Protein AF-A0A9X2SQ36-F1 (afdb_monomer_lite)

Secondary structure (DSSP, 8-state):
------SS-PPPHHHHHHHHHHHHHHHHHHHTT-HHHHHHHHHHHHHHHHHHHHHT----------------S------PPPPPPPPP--PPPPP-

Structure (mmCIF, N/CA/C/O backbone):
data_AF-A0A9X2SQ36-F1
#
_entry.id   AF-A0A9X2SQ36-F1
#
loop_
_atom_site.group_PDB
_atom_site.id
_atom_site.type_symbol
_atom_site.label_atom_id
_atom_site.label_alt_id
_atom_site.label_comp_id
_atom_site.label_asym_id
_atom_site.label_entity_id
_atom_site.label_seq_id
_atom_site.pdbx_PDB_ins_code
_atom_site.Cartn_x
_atom_site.Cartn_y
_atom_site.Cartn_z
_atom_site.occupancy
_atom_site.B_iso_or_equiv
_atom_site.auth_seq_id
_atom_site.auth_comp_id
_atom_site.auth_asym_id
_atom_site.auth_atom_id
_atom_site.pdbx_PDB_model_num
ATOM 1 N N . MET A 1 1 ? 11.447 -25.605 -16.419 1.00 40.78 1 MET A N 1
ATOM 2 C CA . MET A 1 1 ? 11.407 -24.549 -15.378 1.00 40.78 1 MET A CA 1
ATOM 3 C C . MET A 1 1 ? 10.637 -23.338 -15.898 1.00 40.78 1 MET A C 1
ATOM 5 O O . MET A 1 1 ? 11.208 -22.455 -16.529 1.00 40.78 1 MET A O 1
ATOM 9 N N . SER A 1 2 ? 9.323 -23.317 -15.693 1.00 45.16 2 SER A N 1
ATOM 10 C CA . SER A 1 2 ? 8.441 -22.201 -16.039 1.00 45.16 2 SER A CA 1
ATOM 11 C C . SER A 1 2 ? 8.722 -21.024 -15.098 1.00 45.16 2 SER A C 1
ATOM 13 O O . SER A 1 2 ? 8.234 -20.980 -13.971 1.00 45.16 2 SER A O 1
ATOM 15 N N . ARG A 1 3 ? 9.546 -20.061 -15.535 1.00 55.62 3 ARG A N 1
ATOM 16 C CA . ARG A 1 3 ? 9.711 -18.791 -14.811 1.00 55.62 3 ARG A CA 1
ATOM 17 C C . ARG A 1 3 ? 8.352 -18.091 -14.811 1.00 55.62 3 ARG A C 1
ATOM 19 O O . ARG A 1 3 ? 7.954 -17.539 -15.836 1.00 55.62 3 ARG A O 1
ATOM 26 N N . ARG A 1 4 ? 7.623 -18.141 -13.688 1.00 59.12 4 ARG A N 1
ATOM 27 C CA . ARG A 1 4 ? 6.459 -17.276 -13.452 1.00 59.12 4 ARG A CA 1
ATOM 28 C C . ARG A 1 4 ? 6.923 -15.851 -13.734 1.00 59.12 4 ARG A C 1
ATOM 30 O O . ARG A 1 4 ? 7.758 -15.322 -13.006 1.00 59.12 4 ARG A O 1
ATOM 37 N N . ARG A 1 5 ? 6.439 -15.255 -14.826 1.00 60.50 5 ARG A N 1
ATOM 38 C CA . ARG A 1 5 ? 6.641 -13.828 -15.086 1.00 60.50 5 ARG A CA 1
ATOM 39 C C . ARG A 1 5 ? 6.087 -13.097 -13.864 1.00 60.50 5 ARG A C 1
ATOM 41 O O . ARG A 1 5 ? 4.931 -13.322 -13.503 1.00 60.50 5 ARG A O 1
ATOM 48 N N . ALA A 1 6 ? 6.917 -12.306 -13.190 1.00 59.12 6 ALA A N 1
ATOM 49 C CA . ALA A 1 6 ? 6.448 -11.457 -12.105 1.00 59.12 6 ALA A CA 1
ATOM 50 C C . ALA A 1 6 ? 5.318 -10.576 -12.663 1.00 59.12 6 ALA A C 1
ATOM 52 O O . ALA A 1 6 ? 5.505 -9.903 -13.675 1.00 59.12 6 ALA A O 1
ATOM 53 N N . ARG A 1 7 ? 4.116 -10.652 -12.071 1.00 63.12 7 ARG A N 1
ATOM 54 C CA . ARG A 1 7 ? 2.947 -9.876 -12.536 1.00 63.12 7 ARG A CA 1
ATOM 55 C C . ARG A 1 7 ? 3.070 -8.380 -12.223 1.00 63.12 7 ARG A C 1
ATOM 57 O O . ARG A 1 7 ? 2.330 -7.588 -12.802 1.00 63.12 7 ARG A O 1
ATOM 64 N N . PHE A 1 8 ? 3.991 -8.030 -11.329 1.00 61.84 8 PHE A N 1
ATOM 65 C CA . PHE A 1 8 ? 4.260 -6.680 -10.856 1.00 61.84 8 PHE A CA 1
ATOM 66 C C . PHE A 1 8 ? 5.702 -6.303 -11.197 1.00 61.84 8 PHE A C 1
ATOM 68 O O . PHE A 1 8 ? 6.608 -7.134 -11.061 1.00 61.84 8 PHE A O 1
ATOM 75 N N . GLY A 1 9 ? 5.887 -5.084 -11.706 1.00 68.25 9 GLY A N 1
ATOM 76 C CA . GLY A 1 9 ? 7.199 -4.497 -11.942 1.00 68.25 9 GLY A CA 1
ATOM 77 C C . GLY A 1 9 ? 7.873 -4.030 -10.659 1.00 68.25 9 GLY A C 1
ATOM 78 O O . GLY A 1 9 ? 7.384 -4.253 -9.552 1.00 68.25 9 GLY A O 1
ATOM 79 N N . ARG A 1 10 ? 9.039 -3.402 -10.817 1.00 69.06 10 ARG A N 1
ATOM 80 C CA . ARG A 1 10 ? 9.735 -2.746 -9.706 1.00 69.06 10 ARG A CA 1
ATOM 81 C C . ARG A 1 10 ? 8.935 -1.487 -9.348 1.00 69.06 10 ARG A C 1
ATOM 83 O O . ARG A 1 10 ? 8.648 -0.707 -10.247 1.00 69.06 10 ARG A O 1
ATOM 90 N N . ILE A 1 11 ? 8.563 -1.320 -8.078 1.00 72.19 11 ILE A N 1
ATOM 91 C CA . ILE A 1 11 ? 7.887 -0.104 -7.592 1.00 72.19 11 ILE A CA 1
ATOM 92 C C . ILE A 1 11 ? 8.861 1.074 -7.728 1.00 72.19 11 ILE A C 1
ATOM 94 O O . ILE A 1 11 ? 10.028 0.939 -7.338 1.00 72.19 11 ILE A O 1
ATOM 98 N N . ASP A 1 12 ? 8.409 2.199 -8.287 1.00 75.75 12 ASP A N 1
ATOM 99 C CA . ASP A 1 12 ? 9.238 3.395 -8.423 1.00 75.75 12 ASP A CA 1
ATOM 100 C C . ASP A 1 12 ? 9.403 4.113 -7.058 1.00 75.75 12 ASP A C 1
ATOM 102 O O . ASP A 1 12 ? 8.410 4.337 -6.353 1.00 75.75 12 ASP A O 1
ATOM 106 N N . PRO A 1 13 ? 10.632 4.482 -6.641 1.00 75.19 13 PRO A N 1
ATOM 107 C CA . PRO A 1 13 ? 10.863 5.237 -5.406 1.00 75.19 13 PRO A CA 1
ATOM 108 C C . PRO A 1 13 ? 10.133 6.591 -5.348 1.00 75.19 13 PRO A C 1
ATOM 110 O O . PRO A 1 13 ? 9.753 7.019 -4.258 1.00 75.19 13 PRO A O 1
ATOM 113 N N . TRP A 1 14 ? 9.881 7.250 -6.482 1.00 79.31 14 TRP A N 1
ATOM 114 C CA . TRP A 1 14 ? 9.119 8.503 -6.533 1.00 79.31 14 TRP A CA 1
ATOM 115 C C . TRP A 1 14 ? 7.643 8.288 -6.203 1.00 79.31 14 TRP A C 1
ATOM 117 O O . TRP A 1 14 ? 7.035 9.102 -5.507 1.00 79.31 14 TRP A O 1
ATOM 127 N N . CYS A 1 15 ? 7.081 7.155 -6.632 1.00 82.50 15 CYS A N 1
ATOM 128 C CA . CYS A 1 15 ? 5.712 6.786 -6.296 1.00 82.50 15 CYS A CA 1
ATOM 129 C C . CYS A 1 15 ? 5.554 6.534 -4.788 1.00 82.50 15 CYS A C 1
ATOM 131 O O . CYS A 1 15 ? 4.556 6.934 -4.184 1.00 82.50 15 CYS A O 1
ATOM 133 N N . LEU A 1 16 ? 6.556 5.913 -4.155 1.00 79.25 16 LEU A N 1
ATOM 134 C CA . LEU A 1 16 ? 6.579 5.732 -2.702 1.00 79.25 16 LEU A CA 1
ATOM 135 C C . LEU A 1 16 ? 6.667 7.069 -1.963 1.00 79.25 16 LEU A C 1
ATOM 137 O O . LEU A 1 16 ? 6.021 7.223 -0.932 1.00 79.25 16 LEU A O 1
ATOM 141 N N . LEU A 1 17 ? 7.392 8.052 -2.501 1.00 84.19 17 LEU A N 1
ATOM 142 C CA . LEU A 1 17 ? 7.494 9.383 -1.899 1.00 84.19 17 LEU A CA 1
ATOM 143 C C . LEU A 1 17 ? 6.126 10.070 -1.745 1.00 84.19 17 LEU A C 1
ATOM 145 O O . LEU A 1 17 ? 5.901 10.766 -0.759 1.00 84.19 17 LEU A O 1
ATOM 149 N N . ALA A 1 18 ? 5.211 9.847 -2.693 1.00 84.12 18 ALA A N 1
ATOM 150 C CA . ALA A 1 18 ? 3.841 10.352 -2.625 1.00 84.12 18 ALA A CA 1
ATOM 151 C C . ALA A 1 18 ? 2.932 9.485 -1.732 1.00 84.12 18 ALA A C 1
ATOM 153 O O . ALA A 1 18 ? 2.099 10.014 -1.000 1.00 84.12 18 ALA A O 1
ATOM 154 N N . ALA A 1 19 ? 3.092 8.158 -1.762 1.00 86.50 19 ALA A N 1
ATOM 155 C CA . ALA A 1 19 ? 2.233 7.230 -1.023 1.00 86.50 19 ALA A CA 1
ATOM 156 C C . ALA A 1 19 ? 2.546 7.165 0.484 1.00 86.50 19 ALA A C 1
ATOM 158 O O . ALA A 1 19 ? 1.631 7.081 1.301 1.00 86.50 19 ALA A O 1
ATOM 159 N N . VAL A 1 20 ? 3.822 7.232 0.874 1.00 88.62 20 VAL A N 1
ATOM 160 C CA . VAL A 1 20 ? 4.272 7.171 2.277 1.00 88.62 20 VAL A CA 1
ATOM 161 C C . VAL A 1 20 ? 3.599 8.218 3.176 1.00 88.62 20 VAL A C 1
ATOM 163 O O . VAL A 1 20 ? 3.049 7.816 4.202 1.00 88.62 20 VAL A O 1
ATOM 166 N N . PRO A 1 21 ? 3.568 9.526 2.845 1.00 89.19 21 PRO A N 1
ATOM 167 C CA . PRO A 1 21 ? 2.914 10.510 3.707 1.00 89.19 21 PRO A CA 1
ATOM 168 C C . PRO A 1 21 ? 1.408 10.249 3.850 1.00 89.19 21 PRO A C 1
ATOM 170 O O . PRO A 1 21 ? 0.871 10.396 4.945 1.00 89.19 21 PRO A O 1
ATOM 173 N N . LEU A 1 22 ? 0.733 9.788 2.793 1.00 91.50 22 LEU A N 1
ATOM 174 C CA . LEU A 1 22 ? -0.683 9.406 2.850 1.00 91.50 22 LEU A CA 1
ATOM 175 C C . LEU A 1 22 ? -0.921 8.207 3.780 1.00 91.50 22 LEU A C 1
ATOM 177 O O . LEU A 1 22 ? -1.870 8.217 4.563 1.00 91.50 22 LEU A O 1
ATOM 181 N N . VAL A 1 23 ? -0.042 7.202 3.745 1.00 91.38 23 VAL A N 1
ATOM 182 C CA . VAL A 1 23 ? -0.094 6.062 4.674 1.00 91.38 23 VAL A CA 1
ATOM 183 C C . VAL A 1 23 ? 0.134 6.521 6.117 1.00 91.38 23 VAL A C 1
ATOM 185 O O . VAL A 1 23 ? -0.586 6.079 7.011 1.00 91.38 23 VAL A O 1
ATOM 188 N N . CYS A 1 24 ? 1.069 7.446 6.355 1.00 92.81 24 CYS A N 1
ATOM 189 C CA . CYS A 1 24 ? 1.283 8.036 7.679 1.00 92.81 24 CYS A CA 1
ATOM 190 C C . CYS A 1 24 ? 0.035 8.774 8.188 1.00 92.81 24 CYS A C 1
ATOM 192 O O . CYS A 1 24 ? -0.355 8.587 9.340 1.00 92.81 24 CYS A O 1
ATOM 194 N N . VAL A 1 25 ? -0.626 9.566 7.336 1.00 92.19 25 VAL A N 1
ATOM 195 C CA . VAL A 1 25 ? -1.882 10.254 7.685 1.00 92.19 25 VAL A CA 1
ATOM 196 C C . VAL A 1 25 ? -2.986 9.247 8.003 1.00 92.19 25 VAL A C 1
ATOM 198 O O . VAL A 1 25 ? -3.666 9.387 9.018 1.00 92.19 25 VAL A O 1
ATOM 201 N N . ALA A 1 26 ? -3.145 8.202 7.189 1.00 92.38 26 ALA A N 1
ATOM 202 C CA . ALA A 1 26 ? -4.119 7.146 7.446 1.00 92.38 26 ALA A CA 1
ATOM 203 C C . ALA A 1 26 ? -3.870 6.446 8.792 1.00 92.38 26 ALA A C 1
ATOM 205 O O . ALA A 1 26 ? -4.804 6.266 9.574 1.00 92.38 26 ALA A O 1
ATOM 206 N N . ALA A 1 27 ? -2.614 6.098 9.091 1.00 90.94 27 ALA A N 1
ATOM 207 C CA . ALA A 1 27 ? -2.232 5.489 10.362 1.00 90.94 27 ALA A CA 1
ATOM 208 C C . ALA A 1 27 ? -2.526 6.415 11.553 1.00 90.94 27 ALA A C 1
ATOM 210 O O . ALA A 1 27 ? -3.046 5.956 12.571 1.00 90.94 27 ALA A O 1
ATOM 211 N N . LEU A 1 28 ? -2.265 7.719 11.409 1.00 94.50 28 LEU A N 1
ATOM 212 C CA . LEU A 1 28 ? -2.574 8.713 12.435 1.00 94.50 28 LEU A CA 1
ATOM 213 C C . LEU A 1 28 ? -4.085 8.827 12.686 1.00 94.50 28 LEU A C 1
ATOM 215 O O . LEU A 1 28 ? -4.512 8.837 13.836 1.00 94.50 28 LEU A O 1
ATOM 219 N N . LEU A 1 29 ? -4.906 8.856 11.632 1.00 93.88 29 LEU A N 1
ATOM 220 C CA . LEU A 1 29 ? -6.369 8.889 11.761 1.00 93.88 29 LEU A CA 1
ATOM 221 C C . LEU A 1 29 ? -6.912 7.645 12.477 1.00 93.88 29 LEU A C 1
ATOM 223 O O . LEU A 1 29 ? -7.786 7.757 13.337 1.00 93.88 29 LEU A O 1
ATOM 227 N N . ILE A 1 30 ? -6.368 6.465 12.169 1.00 91.06 30 ILE A N 1
ATOM 228 C CA . ILE A 1 30 ? -6.726 5.220 12.863 1.00 91.06 30 ILE A CA 1
ATOM 229 C C . ILE A 1 30 ? -6.327 5.301 14.342 1.00 91.06 30 ILE A C 1
ATOM 231 O O . ILE A 1 30 ? -7.130 4.948 15.205 1.00 91.06 30 ILE A O 1
ATOM 235 N N . ALA A 1 31 ? -5.128 5.811 14.644 1.00 93.50 31 ALA A N 1
ATOM 236 C CA . ALA A 1 31 ? -4.646 5.986 16.015 1.00 93.50 31 ALA A CA 1
ATOM 237 C C . ALA A 1 31 ? -5.507 6.971 16.829 1.00 93.50 31 ALA A C 1
ATOM 239 O O . ALA A 1 31 ? -5.689 6.780 18.028 1.00 93.50 31 ALA A O 1
ATOM 240 N N . LEU A 1 32 ? -6.095 7.979 16.178 1.00 95.88 32 LEU A N 1
ATOM 241 C CA . LEU A 1 32 ? -7.036 8.937 16.774 1.00 95.88 32 LEU A CA 1
ATOM 242 C C . LEU A 1 32 ? -8.482 8.408 16.857 1.00 95.88 32 LEU A C 1
ATOM 244 O O . LEU A 1 32 ? -9.420 9.189 17.008 1.00 95.88 32 LEU A O 1
ATOM 248 N N . ALA A 1 33 ? -8.682 7.091 16.744 1.00 94.06 33 ALA A N 1
ATOM 249 C CA . ALA A 1 33 ? -9.989 6.435 16.775 1.00 94.06 33 ALA A CA 1
ATOM 250 C C . ALA A 1 33 ? -10.954 6.896 15.663 1.00 94.06 33 ALA A C 1
ATOM 252 O O . ALA A 1 33 ? -12.173 6.857 15.830 1.00 94.06 33 ALA A O 1
ATOM 253 N N . GLN A 1 34 ? -10.426 7.291 14.500 1.00 91.75 34 GLN A N 1
ATOM 254 C CA . GLN A 1 34 ? -11.198 7.578 13.285 1.00 91.75 34 GLN A CA 1
ATOM 255 C C . GLN A 1 34 ? -10.904 6.526 12.197 1.00 91.75 34 GLN A C 1
ATOM 257 O O . GLN A 1 34 ? -10.343 6.848 11.144 1.00 91.75 34 GLN A O 1
ATOM 262 N N . PRO A 1 35 ? -11.277 5.247 12.414 1.00 89.44 35 PRO A N 1
ATOM 263 C CA . PRO A 1 35 ? -10.883 4.155 11.527 1.00 89.44 35 PRO A CA 1
ATOM 264 C C . PRO A 1 35 ? -11.482 4.294 10.126 1.00 89.44 35 PRO A C 1
ATOM 266 O O . PRO A 1 35 ? -10.807 3.999 9.147 1.00 89.44 35 PRO A O 1
ATOM 269 N N . VAL A 1 36 ? -12.716 4.794 10.006 1.00 93.50 36 VAL A N 1
ATOM 270 C CA . VAL A 1 36 ? -13.373 4.994 8.704 1.00 93.50 36 VAL A CA 1
ATOM 271 C C . VAL A 1 36 ? -12.608 6.017 7.864 1.00 93.50 36 VAL A C 1
ATOM 273 O O . VAL A 1 36 ? -12.275 5.736 6.716 1.00 93.50 36 VAL A O 1
ATOM 276 N N . ALA A 1 37 ? -12.263 7.168 8.447 1.00 89.25 37 ALA A N 1
ATOM 277 C CA . ALA A 1 37 ? -11.485 8.197 7.762 1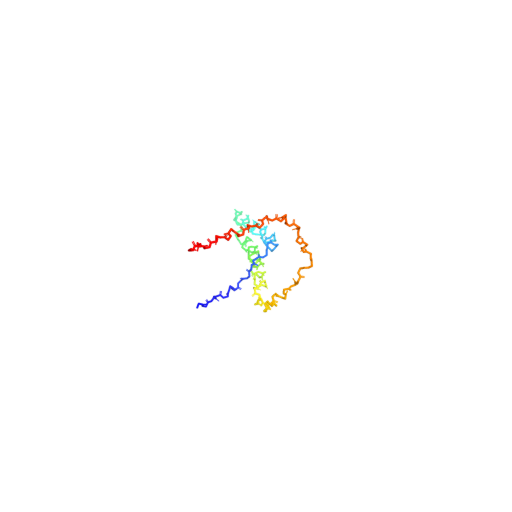.00 89.25 37 ALA A CA 1
ATOM 278 C C . ALA A 1 37 ? -10.092 7.678 7.372 1.00 89.25 37 ALA A C 1
ATOM 280 O O . ALA A 1 37 ? -9.652 7.869 6.240 1.00 89.25 37 ALA A O 1
ATOM 281 N N . GLY A 1 38 ? -9.427 6.954 8.277 1.00 89.88 38 GLY A N 1
ATOM 282 C CA . GLY A 1 38 ? -8.134 6.338 7.994 1.00 89.88 38 GLY A CA 1
ATOM 283 C C . GLY A 1 38 ? -8.184 5.327 6.849 1.00 89.88 38 GLY A C 1
ATOM 284 O O . GLY A 1 38 ? -7.338 5.379 5.961 1.00 89.88 38 GLY A O 1
ATOM 285 N N . VAL A 1 39 ? -9.198 4.457 6.802 1.00 92.75 39 VAL A N 1
ATOM 286 C CA . VAL A 1 39 ? -9.379 3.490 5.703 1.00 92.75 39 VAL A CA 1
ATOM 287 C C . VAL A 1 39 ? -9.662 4.201 4.380 1.00 92.75 39 VAL A C 1
ATOM 289 O O . VAL A 1 39 ? -9.063 3.845 3.366 1.00 92.75 39 VAL A O 1
ATOM 292 N N . VAL A 1 40 ? -10.512 5.232 4.382 1.00 94.00 40 VAL A N 1
ATOM 293 C CA . VAL A 1 40 ? -10.809 6.030 3.179 1.00 94.00 40 VAL A CA 1
ATOM 294 C C . VAL A 1 40 ? -9.545 6.667 2.600 1.00 94.00 40 VAL A C 1
ATOM 296 O O . VAL A 1 40 ? -9.406 6.715 1.382 1.00 94.00 40 VAL A O 1
ATOM 299 N N . VAL A 1 41 ? -8.604 7.103 3.442 1.00 91.81 41 VAL A N 1
ATOM 300 C CA . VAL A 1 41 ? -7.301 7.632 2.999 1.00 91.81 41 VAL A CA 1
ATOM 301 C C . VAL A 1 41 ? -6.340 6.512 2.585 1.00 91.81 41 VAL A C 1
ATOM 303 O O . VAL A 1 41 ? -5.606 6.651 1.606 1.00 91.81 41 VAL A O 1
ATOM 306 N N . LEU A 1 42 ? -6.350 5.379 3.288 1.00 91.88 42 LEU A N 1
ATOM 307 C CA . LEU A 1 42 ? -5.436 4.263 3.040 1.00 91.88 42 LEU A CA 1
ATOM 308 C C . LEU A 1 42 ? -5.685 3.583 1.689 1.00 91.88 42 LEU A C 1
ATOM 310 O O . LEU A 1 42 ? -4.733 3.175 1.026 1.00 91.88 42 LEU A O 1
ATOM 314 N N . VAL A 1 43 ? -6.947 3.467 1.269 1.00 93.25 43 VAL A N 1
ATOM 315 C CA . VAL A 1 43 ? -7.324 2.829 -0.003 1.00 93.25 43 VAL A CA 1
ATOM 316 C C . VAL A 1 43 ? -6.635 3.484 -1.211 1.00 93.25 43 VAL A C 1
ATOM 318 O O . VAL A 1 43 ? -5.901 2.775 -1.901 1.00 93.25 43 VAL A O 1
ATOM 321 N N . PRO A 1 44 ? -6.788 4.796 -1.486 1.00 88.31 44 PRO A N 1
ATOM 322 C CA . PRO A 1 44 ? -6.085 5.446 -2.588 1.00 88.31 44 PRO A CA 1
ATOM 323 C C . PRO A 1 44 ? -4.565 5.450 -2.376 1.00 88.31 44 PRO A C 1
ATOM 325 O O . PRO A 1 44 ? -3.828 5.255 -3.341 1.00 88.31 44 PRO A O 1
ATOM 328 N N . ALA A 1 45 ? -4.086 5.583 -1.132 1.00 90.81 45 ALA A N 1
ATOM 329 C CA . ALA A 1 45 ? -2.657 5.543 -0.814 1.00 90.81 45 ALA A CA 1
ATOM 330 C C . ALA A 1 45 ? -1.998 4.209 -1.199 1.00 90.81 45 ALA A C 1
ATOM 332 O O . ALA A 1 45 ? -0.871 4.195 -1.688 1.00 90.81 45 ALA A O 1
ATOM 333 N N . ALA A 1 46 ? -2.705 3.093 -1.010 1.00 87.25 46 ALA A N 1
ATOM 334 C CA . ALA A 1 46 ? -2.257 1.769 -1.428 1.00 87.25 46 ALA A CA 1
ATOM 335 C C . ALA A 1 46 ? -2.472 1.532 -2.931 1.00 87.25 46 ALA A C 1
ATOM 337 O O . ALA A 1 46 ? -1.671 0.848 -3.570 1.00 87.25 46 ALA A O 1
ATOM 338 N N . LEU A 1 47 ? -3.529 2.103 -3.515 1.00 89.00 47 LEU A N 1
ATOM 339 C CA . LEU A 1 47 ? -3.842 1.941 -4.933 1.00 89.00 47 LEU A CA 1
ATOM 340 C C . LEU A 1 47 ? -2.763 2.547 -5.832 1.00 89.00 47 LEU A C 1
ATOM 342 O O . LEU A 1 47 ? -2.361 1.909 -6.800 1.00 89.00 47 LEU A O 1
ATOM 346 N N . VAL A 1 48 ? -2.275 3.742 -5.504 1.00 86.06 48 VAL A N 1
ATOM 347 C CA . VAL A 1 48 ? -1.275 4.476 -6.299 1.00 86.06 48 VAL A CA 1
ATOM 348 C C . VAL A 1 48 ? -0.016 3.639 -6.601 1.00 86.06 48 VAL A C 1
ATOM 350 O O . VAL A 1 48 ? 0.254 3.417 -7.781 1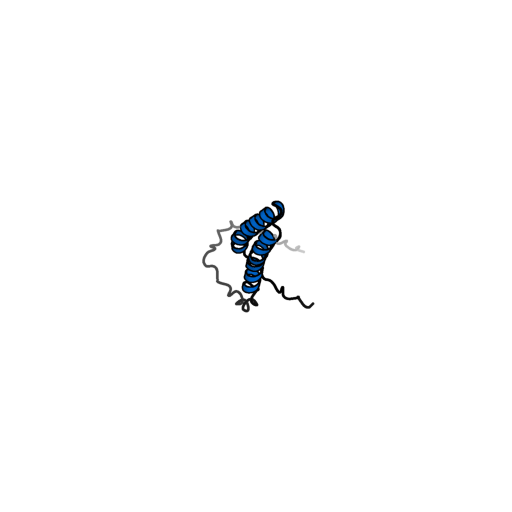.00 86.06 48 VAL A O 1
ATOM 353 N N . PRO A 1 49 ? 0.717 3.082 -5.615 1.00 83.44 49 PRO A N 1
ATOM 354 C CA . PRO A 1 49 ? 1.902 2.265 -5.884 1.00 83.44 49 PRO A CA 1
ATOM 355 C C . PRO A 1 49 ? 1.577 0.921 -6.541 1.00 83.44 49 PRO A C 1
ATOM 357 O O . PRO A 1 49 ? 2.392 0.396 -7.299 1.00 83.44 49 PRO A O 1
ATOM 360 N N . VAL A 1 50 ? 0.391 0.352 -6.293 1.00 82.75 50 VAL A N 1
ATOM 361 C CA . VAL A 1 50 ? -0.047 -0.884 -6.963 1.00 82.75 50 VAL A CA 1
ATOM 362 C C . VAL A 1 50 ? -0.304 -0.634 -8.450 1.00 82.75 50 VAL A C 1
ATOM 364 O O . VAL A 1 50 ? 0.121 -1.434 -9.287 1.00 82.75 50 VAL A O 1
ATOM 367 N N . PHE A 1 51 ? -0.965 0.474 -8.786 1.00 82.00 51 PHE A N 1
ATOM 368 C CA . PHE A 1 51 ? -1.202 0.894 -10.165 1.00 82.00 51 PHE A CA 1
ATOM 369 C C . PHE A 1 51 ? 0.092 1.299 -10.865 1.00 82.00 51 PHE A C 1
ATOM 371 O O . PHE A 1 51 ? 0.307 0.883 -12.001 1.00 82.00 51 PHE A O 1
ATOM 378 N N . ASP A 1 52 ? 0.979 2.025 -10.187 1.00 80.69 52 ASP A N 1
ATOM 379 C CA . ASP A 1 52 ? 2.294 2.382 -10.720 1.00 80.69 52 ASP A CA 1
ATOM 380 C C . ASP A 1 52 ? 3.126 1.127 -11.029 1.00 80.69 52 ASP A C 1
ATOM 382 O O . ASP A 1 52 ? 3.588 0.939 -12.153 1.00 80.69 52 ASP A O 1
ATOM 386 N N . ALA A 1 53 ? 3.202 0.167 -10.101 1.00 76.31 53 ALA A N 1
ATOM 387 C CA . ALA A 1 53 ? 3.906 -1.100 -10.321 1.00 76.31 53 ALA A CA 1
ATOM 388 C C . ALA A 1 53 ? 3.255 -1.995 -11.392 1.00 76.31 53 ALA A C 1
ATOM 390 O O . ALA A 1 53 ? 3.920 -2.857 -11.985 1.00 76.31 53 ALA A O 1
ATOM 391 N N . TRP A 1 54 ? 1.951 -1.830 -11.625 1.00 76.31 54 TRP A N 1
ATOM 392 C CA . TRP A 1 54 ? 1.227 -2.478 -12.716 1.00 76.31 54 TRP A CA 1
ATOM 393 C C . TRP A 1 54 ? 1.510 -1.809 -14.065 1.00 76.31 54 TRP A C 1
ATOM 395 O O . TRP A 1 54 ? 1.704 -2.513 -15.056 1.00 76.31 54 TRP A O 1
ATOM 405 N N . ALA A 1 55 ? 1.576 -0.480 -14.113 1.00 76.25 55 ALA A N 1
ATOM 406 C CA . ALA A 1 55 ? 1.935 0.267 -15.314 1.00 76.25 55 ALA A CA 1
ATOM 407 C C . ALA A 1 55 ? 3.403 0.018 -15.695 1.00 76.25 55 ALA A C 1
ATOM 409 O O . ALA A 1 55 ? 3.715 -0.231 -16.858 1.00 76.25 55 ALA A O 1
ATOM 410 N N . ASN A 1 56 ? 4.288 -0.047 -14.699 1.00 69.75 56 ASN A N 1
ATOM 411 C CA . ASN A 1 56 ? 5.723 -0.277 -14.857 1.00 69.75 56 ASN A CA 1
ATOM 412 C C . ASN A 1 56 ? 6.089 -1.771 -14.992 1.00 69.75 56 ASN A C 1
ATOM 414 O O . ASN A 1 56 ? 7.188 -2.208 -14.629 1.00 69.75 56 ASN A O 1
ATOM 418 N N . ARG A 1 57 ? 5.152 -2.596 -15.486 1.00 68.88 57 ARG A N 1
ATOM 419 C CA . ARG A 1 57 ? 5.383 -4.023 -15.751 1.00 68.88 57 ARG A CA 1
ATOM 420 C C . ARG A 1 57 ? 6.643 -4.190 -16.602 1.00 68.88 57 ARG A C 1
ATOM 422 O O . ARG A 1 57 ? 6.826 -3.437 -17.558 1.00 68.88 57 ARG A O 1
ATOM 429 N N . PRO A 1 58 ? 7.490 -5.199 -16.317 1.00 63.12 58 PRO A N 1
ATOM 430 C CA . PRO A 1 58 ? 8.655 -5.478 -17.134 1.00 63.12 58 PRO A CA 1
ATOM 431 C C . PRO A 1 58 ? 8.157 -5.908 -18.510 1.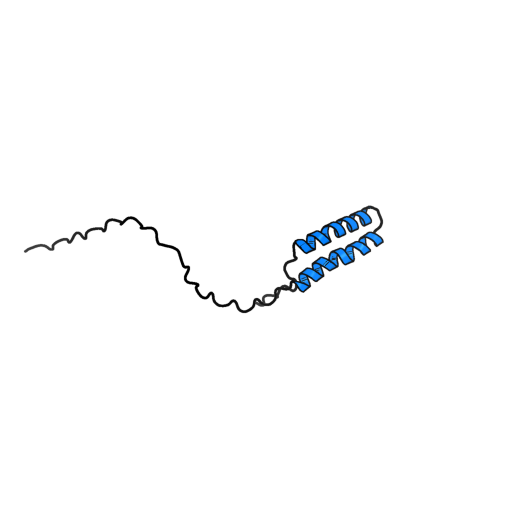00 63.12 58 PRO A C 1
ATOM 433 O O . PRO A 1 58 ? 7.798 -7.069 -18.728 1.00 63.12 58 PRO A O 1
ATOM 436 N N . SER A 1 59 ? 8.094 -4.945 -19.429 1.00 60.72 59 SER A N 1
ATOM 437 C CA . SER A 1 59 ? 7.877 -5.215 -20.839 1.00 60.72 59 SER A CA 1
ATOM 438 C C . SER A 1 59 ? 8.942 -6.236 -21.245 1.00 60.72 59 SER A C 1
ATOM 440 O O . SER A 1 59 ? 10.091 -6.096 -20.798 1.00 60.72 59 SER A O 1
ATOM 442 N N . PRO A 1 60 ? 8.594 -7.309 -21.985 1.00 58.88 60 PRO A N 1
ATOM 443 C CA . PRO A 1 60 ? 9.588 -8.257 -22.457 1.00 58.88 60 PRO A CA 1
ATOM 444 C C . PRO A 1 60 ? 10.681 -7.431 -23.113 1.00 58.88 60 PRO A C 1
ATOM 446 O O . PRO A 1 60 ? 10.392 -6.699 -24.058 1.00 58.88 60 PRO A O 1
ATOM 449 N N . ALA A 1 61 ? 11.887 -7.462 -22.533 1.00 57.88 61 ALA A N 1
ATOM 450 C CA . ALA A 1 61 ? 12.982 -6.643 -23.018 1.00 57.88 61 ALA A CA 1
ATOM 451 C C . ALA A 1 61 ? 13.032 -6.827 -24.539 1.00 57.88 61 ALA A C 1
ATOM 453 O O . ALA A 1 61 ? 13.059 -7.989 -24.974 1.00 57.88 61 ALA A O 1
ATOM 454 N N . PRO A 1 62 ? 12.983 -5.744 -25.344 1.00 60.31 62 PRO A N 1
ATOM 455 C CA . PRO A 1 62 ? 13.167 -5.888 -26.779 1.00 60.31 62 PRO A CA 1
ATOM 456 C C . PRO A 1 62 ? 14.436 -6.721 -26.970 1.00 60.31 62 PRO A C 1
ATOM 458 O O . PRO A 1 62 ? 15.376 -6.534 -26.182 1.00 60.31 62 PRO A O 1
ATOM 461 N N . PRO A 1 63 ? 14.446 -7.702 -27.898 1.00 62.59 63 PRO A N 1
ATOM 462 C CA . PRO A 1 63 ? 15.577 -8.606 -28.067 1.00 62.59 63 PRO A CA 1
ATOM 463 C C . PRO A 1 63 ? 16.832 -7.750 -28.072 1.00 62.59 63 PRO A C 1
ATOM 465 O O . PRO A 1 63 ? 16.961 -6.873 -28.925 1.00 62.59 63 PRO A O 1
ATOM 468 N N . 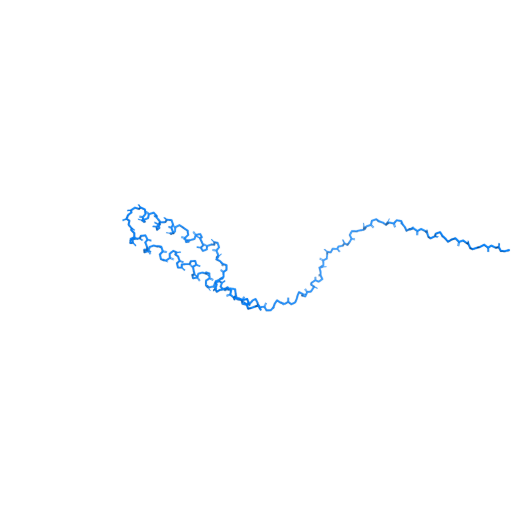ARG A 1 64 ? 17.676 -7.913 -27.037 1.00 61.84 64 ARG A N 1
ATOM 469 C CA . ARG A 1 64 ? 18.865 -7.075 -26.865 1.00 61.84 64 ARG A CA 1
ATOM 470 C C . ARG A 1 64 ? 19.556 -7.071 -28.223 1.00 61.84 64 ARG A C 1
ATOM 472 O O . ARG A 1 64 ? 19.878 -8.171 -28.690 1.00 61.84 64 ARG A O 1
ATOM 479 N N . PRO A 1 65 ? 19.770 -5.909 -28.871 1.00 60.22 65 PRO A N 1
ATOM 480 C CA . PRO A 1 65 ? 20.653 -5.870 -30.017 1.00 60.22 65 PRO A CA 1
ATOM 481 C C . PRO A 1 65 ? 21.925 -6.554 -29.537 1.00 60.22 65 PRO A C 1
ATOM 483 O O . PRO A 1 65 ? 22.472 -6.158 -28.499 1.00 60.22 65 PRO A O 1
ATOM 486 N N . ARG A 1 66 ? 22.325 -7.653 -30.198 1.00 62.47 66 ARG A N 1
ATOM 487 C CA . ARG A 1 66 ? 23.628 -8.281 -29.943 1.00 62.47 66 ARG A CA 1
ATOM 488 C C . ARG A 1 66 ? 24.613 -7.130 -29.801 1.00 62.47 66 ARG A C 1
ATOM 490 O O . ARG A 1 66 ? 24.541 -6.243 -30.654 1.00 62.47 66 ARG A O 1
ATOM 497 N N . PRO A 1 67 ? 25.454 -7.076 -28.755 1.00 57.62 67 PRO A N 1
ATOM 498 C CA . PRO A 1 67 ? 26.390 -5.978 -28.624 1.00 57.62 67 PRO A CA 1
ATOM 499 C C . PRO A 1 67 ? 27.205 -5.947 -29.913 1.00 57.62 67 PRO A C 1
ATOM 501 O O . PRO A 1 67 ? 28.066 -6.797 -30.137 1.00 57.62 67 PRO A O 1
ATOM 504 N N . VAL A 1 68 ? 26.884 -5.001 -30.800 1.00 62.16 68 VAL A N 1
ATOM 505 C CA . VAL A 1 68 ? 27.776 -4.604 -31.872 1.00 62.16 68 VAL A CA 1
ATOM 506 C C . VAL A 1 68 ? 28.961 -4.118 -31.082 1.00 62.16 68 VAL A C 1
ATOM 508 O O . VAL A 1 68 ? 28.859 -3.126 -30.361 1.00 62.16 68 VAL A O 1
ATOM 511 N N . ARG A 1 69 ? 30.018 -4.927 -31.093 1.00 60.41 69 ARG A N 1
ATOM 512 C CA . ARG A 1 69 ? 31.286 -4.675 -30.430 1.00 60.41 69 ARG A CA 1
ATOM 513 C C . ARG A 1 69 ? 31.781 -3.347 -30.989 1.00 60.41 69 ARG A C 1
ATOM 515 O O . ARG A 1 69 ? 32.487 -3.327 -31.994 1.00 60.41 69 ARG A O 1
ATOM 522 N N . ARG A 1 70 ? 31.325 -2.231 -30.405 1.00 56.03 70 ARG A N 1
ATOM 523 C CA . ARG A 1 70 ? 31.824 -0.893 -30.694 1.00 56.03 70 ARG A CA 1
ATOM 524 C C . ARG A 1 70 ? 33.308 -1.026 -30.432 1.00 56.03 70 ARG A C 1
ATOM 526 O O . ARG A 1 70 ? 33.708 -1.260 -29.294 1.00 56.03 70 ARG A O 1
ATOM 533 N N . ARG A 1 71 ? 34.106 -0.997 -31.501 1.00 57.16 71 ARG A N 1
ATOM 534 C CA . ARG A 1 71 ? 35.547 -0.808 -31.389 1.00 57.16 71 ARG A CA 1
ATOM 535 C C . ARG A 1 71 ? 35.701 0.422 -30.507 1.00 57.16 71 ARG A C 1
ATOM 537 O O . ARG A 1 71 ? 35.296 1.500 -30.927 1.00 57.16 71 ARG A O 1
ATOM 544 N N . GLN A 1 72 ? 36.150 0.238 -29.268 1.00 55.69 72 GLN A N 1
ATOM 545 C CA . GLN A 1 72 ? 36.510 1.349 -28.401 1.00 55.69 72 GLN A CA 1
ATOM 546 C C . GLN A 1 72 ? 37.594 2.137 -29.145 1.00 55.69 72 GLN A C 1
ATOM 548 O O . GLN A 1 72 ? 38.659 1.571 -29.404 1.00 55.69 72 GLN A O 1
ATOM 553 N N . PRO A 1 73 ? 37.351 3.394 -29.544 1.00 54.75 73 PRO A N 1
ATOM 554 C CA . PRO A 1 73 ? 38.428 4.273 -29.945 1.00 54.75 73 PRO A CA 1
ATOM 555 C C . PRO A 1 73 ? 39.079 4.757 -28.649 1.00 54.75 73 PRO A C 1
ATOM 557 O O . PRO A 1 73 ? 38.430 5.409 -27.837 1.00 54.75 73 PRO A O 1
ATOM 560 N N . GLY A 1 74 ? 40.345 4.405 -28.438 1.00 54.47 74 GLY A N 1
ATOM 561 C CA . GLY A 1 74 ? 41.137 4.968 -27.345 1.00 54.47 74 GLY A CA 1
ATOM 562 C C . GLY A 1 74 ? 41.321 4.049 -26.142 1.00 54.47 74 GLY A C 1
ATOM 563 O O . GLY A 1 74 ? 40.860 4.330 -25.045 1.00 54.47 74 GLY A O 1
ATOM 564 N N . CYS A 1 75 ? 42.112 2.998 -26.325 1.00 40.03 75 CYS A N 1
ATOM 565 C CA . CYS A 1 75 ? 43.112 2.654 -25.323 1.00 40.03 75 CYS A CA 1
ATOM 566 C C . CYS A 1 75 ? 44.423 2.504 -26.092 1.00 40.03 75 CYS A C 1
ATOM 568 O O . CYS A 1 75 ? 44.629 1.515 -26.791 1.00 40.03 75 CYS A O 1
ATOM 570 N N . VAL A 1 76 ? 45.252 3.547 -26.066 1.00 60.31 76 VAL A N 1
ATOM 571 C CA . VAL A 1 76 ? 46.646 3.446 -26.502 1.00 60.31 76 VAL A CA 1
ATOM 572 C C . VAL A 1 76 ? 47.309 2.516 -25.488 1.00 60.31 76 VAL A C 1
ATOM 574 O O . VAL A 1 76 ? 47.329 2.870 -24.307 1.00 60.31 76 VAL A O 1
ATOM 577 N N . PRO A 1 77 ? 47.806 1.327 -25.870 1.00 52.44 77 PRO A N 1
ATOM 578 C CA . PRO A 1 77 ? 48.531 0.491 -24.933 1.00 52.44 77 PRO A CA 1
ATOM 579 C C . PRO A 1 77 ? 49.793 1.254 -24.548 1.00 52.44 77 PRO A C 1
ATOM 581 O O . PRO A 1 77 ? 50.688 1.460 -25.372 1.00 52.44 77 PRO A O 1
ATOM 584 N N . GLY A 1 78 ? 49.834 1.721 -23.302 1.00 48.56 78 GLY A N 1
ATOM 585 C CA . GLY A 1 78 ? 51.049 2.229 -22.695 1.00 48.56 78 GLY A CA 1
ATOM 586 C C . GLY A 1 78 ? 52.159 1.207 -22.909 1.00 48.56 78 GLY A C 1
ATOM 587 O O . GLY A 1 78 ? 51.991 0.021 -22.625 1.00 48.56 78 GLY A O 1
ATOM 588 N N . ARG A 1 79 ? 53.266 1.686 -23.474 1.00 58.06 79 ARG A N 1
ATOM 589 C CA . ARG A 1 79 ? 54.549 0.997 -23.619 1.00 58.06 79 ARG A CA 1
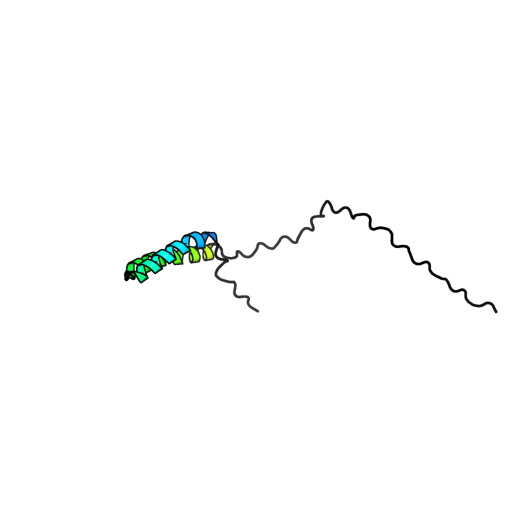ATOM 590 C C . ARG A 1 79 ? 54.850 0.206 -22.337 1.00 58.06 79 ARG A C 1
ATOM 592 O O . ARG A 1 79 ? 55.255 0.782 -21.334 1.00 58.06 79 ARG A O 1
ATOM 599 N N . ALA A 1 80 ? 54.649 -1.107 -22.364 1.00 56.38 80 ALA A N 1
ATOM 600 C CA . ALA A 1 80 ? 55.195 -1.987 -21.342 1.00 56.38 80 ALA A CA 1
ATOM 601 C C . ALA A 1 80 ? 56.718 -2.069 -21.567 1.00 56.38 80 ALA A C 1
ATOM 603 O O . ALA A 1 80 ? 57.132 -2.283 -22.712 1.00 56.38 80 ALA A O 1
ATOM 604 N N . PRO A 1 81 ? 57.570 -1.872 -20.543 1.00 58.88 81 PRO A N 1
ATOM 605 C CA . PRO A 1 81 ? 59.010 -1.994 -20.721 1.00 58.88 81 PRO A CA 1
ATOM 606 C C . PRO A 1 81 ? 59.362 -3.433 -21.116 1.00 58.88 81 PRO A C 1
ATOM 608 O O . PRO A 1 81 ? 58.799 -4.400 -20.599 1.00 58.88 81 PRO A O 1
ATOM 611 N N . ALA A 1 82 ? 60.271 -3.560 -22.082 1.00 57.66 82 ALA A N 1
ATOM 612 C CA . ALA A 1 82 ? 60.704 -4.827 -22.648 1.00 57.66 82 ALA A CA 1
ATOM 613 C C . ALA A 1 82 ? 61.242 -5.762 -21.552 1.00 57.66 82 ALA A C 1
ATOM 615 O O . ALA A 1 82 ? 62.245 -5.465 -20.905 1.00 57.66 82 ALA A O 1
ATOM 616 N N . ARG A 1 83 ? 60.596 -6.918 -21.356 1.00 63.38 83 ARG A N 1
ATOM 617 C CA . ARG A 1 83 ? 61.203 -8.025 -20.607 1.00 63.38 83 ARG A CA 1
ATOM 618 C C . ARG A 1 83 ? 62.401 -8.557 -21.409 1.00 63.38 83 ARG A C 1
ATOM 620 O O . ARG A 1 83 ? 62.221 -8.848 -22.594 1.00 63.38 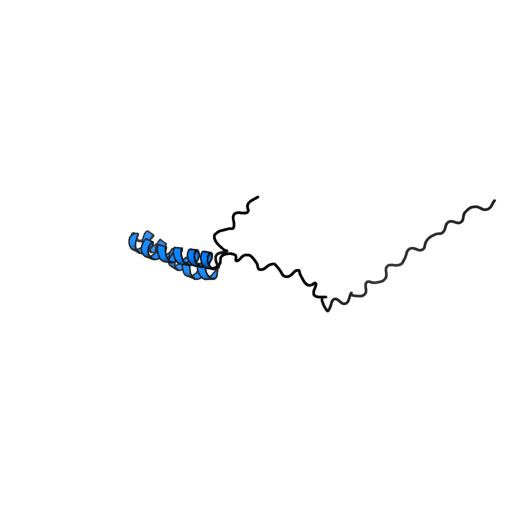83 ARG A O 1
ATOM 627 N N . PRO A 1 84 ? 63.592 -8.725 -20.807 1.00 57.78 84 PRO A N 1
ATOM 628 C CA . PRO A 1 84 ? 64.718 -9.351 -21.488 1.00 57.78 84 PRO A CA 1
ATOM 629 C C . PRO A 1 84 ? 64.383 -10.812 -21.816 1.00 57.78 84 PRO A C 1
ATOM 631 O O . PRO A 1 84 ? 63.840 -11.556 -20.997 1.00 57.78 84 PRO A O 1
ATOM 634 N N . ARG A 1 85 ? 64.660 -11.198 -23.062 1.00 64.81 85 ARG A N 1
ATOM 635 C CA . ARG A 1 85 ? 64.396 -12.527 -23.621 1.00 64.81 85 ARG A CA 1
ATOM 636 C C . ARG A 1 85 ? 65.437 -13.520 -23.072 1.00 64.81 85 ARG A C 1
ATOM 638 O O . ARG A 1 85 ? 66.622 -13.199 -23.136 1.00 64.81 85 ARG A O 1
ATOM 645 N N . PRO A 1 86 ? 65.057 -14.710 -22.572 1.00 60.19 86 PRO A N 1
ATOM 646 C CA . PRO A 1 86 ? 66.032 -15.732 -22.200 1.00 60.19 86 PRO A CA 1
ATOM 647 C C . PRO A 1 86 ? 66.759 -16.237 -23.452 1.00 60.19 86 PRO A C 1
ATOM 649 O O . PRO A 1 86 ? 66.116 -16.601 -24.440 1.00 60.19 86 PRO A O 1
ATOM 652 N N . VAL A 1 87 ? 68.091 -16.240 -23.421 1.00 70.75 87 VAL A N 1
ATOM 653 C CA . VAL A 1 87 ? 68.938 -16.788 -24.489 1.00 70.75 87 VAL A CA 1
ATOM 654 C C . VAL A 1 87 ? 68.911 -18.321 -24.390 1.00 70.75 87 VAL A C 1
ATOM 656 O O . VAL A 1 87 ? 69.134 -18.843 -23.296 1.00 70.75 87 VAL A O 1
ATOM 659 N N . PRO A 1 88 ? 68.646 -19.075 -25.473 1.00 65.75 88 PRO A N 1
ATOM 660 C CA . PRO A 1 88 ? 68.733 -20.530 -25.434 1.00 65.75 88 PRO A CA 1
ATOM 661 C C . PRO A 1 88 ? 70.201 -20.960 -25.310 1.00 65.75 88 PRO A C 1
ATOM 663 O O . PRO A 1 88 ? 71.011 -20.685 -26.194 1.00 65.75 88 PRO A O 1
ATOM 666 N N . VAL A 1 89 ? 70.550 -21.643 -24.219 1.00 66.56 89 VAL A N 1
ATOM 667 C CA . VAL A 1 89 ? 71.844 -22.322 -24.073 1.00 66.56 89 VAL A CA 1
ATOM 668 C C . VAL A 1 89 ? 71.787 -23.609 -24.894 1.00 66.56 89 VAL A C 1
ATOM 670 O O . VAL A 1 89 ? 71.271 -24.629 -24.438 1.00 66.56 89 VAL A O 1
ATOM 673 N N . THR A 1 90 ? 72.289 -23.567 -26.125 1.00 65.25 90 THR A N 1
ATOM 674 C CA . THR A 1 90 ? 72.450 -24.769 -26.948 1.00 65.25 90 THR A CA 1
ATOM 675 C C . THR A 1 90 ? 73.612 -25.594 -26.394 1.00 65.25 90 THR A C 1
ATOM 677 O O . THR A 1 90 ? 74.778 -25.246 -26.569 1.00 65.25 90 THR A O 1
ATOM 680 N N . ARG A 1 91 ? 73.298 -26.694 -25.697 1.00 59.12 91 ARG A N 1
ATOM 681 C CA . ARG A 1 91 ? 74.268 -27.753 -25.382 1.00 59.12 91 ARG A CA 1
ATOM 682 C C . ARG A 1 91 ? 74.757 -28.381 -26.692 1.00 59.12 91 ARG A C 1
ATOM 684 O O . ARG A 1 91 ? 73.952 -28.910 -27.452 1.00 59.12 91 ARG A O 1
ATOM 691 N N . TYR A 1 92 ? 76.065 -28.348 -26.935 1.00 69.25 92 TYR A N 1
ATOM 692 C CA . TYR A 1 92 ? 76.701 -29.142 -27.988 1.00 69.25 92 TYR A CA 1
ATOM 693 C C . TYR A 1 92 ? 76.664 -30.646 -27.638 1.00 69.25 92 TYR A C 1
ATOM 695 O O . TYR A 1 92 ? 76.833 -30.989 -26.464 1.00 69.25 92 TYR A O 1
ATOM 703 N N . PRO A 1 93 ? 76.483 -31.551 -28.620 1.00 67.06 93 PRO A N 1
ATOM 704 C CA . PRO A 1 93 ? 76.693 -32.986 -28.437 1.00 67.06 93 PRO A CA 1
ATOM 705 C C . PRO A 1 93 ? 78.190 -33.366 -28.540 1.00 67.06 93 PRO A C 1
ATOM 707 O O . PRO A 1 93 ? 78.990 -32.591 -29.070 1.00 67.06 93 PRO A O 1
ATOM 710 N N . PRO A 1 94 ? 78.585 -34.546 -28.020 1.00 63.88 94 PRO A N 1
ATOM 711 C CA . PRO A 1 94 ? 79.984 -34.916 -27.807 1.00 63.88 94 PRO A CA 1
ATOM 712 C C . PRO A 1 94 ? 80.680 -35.338 -29.109 1.00 63.88 94 PRO A C 1
ATOM 714 O O . PRO A 1 94 ? 80.096 -36.037 -29.938 1.00 63.88 94 PRO A O 1
ATOM 717 N N . ARG A 1 95 ? 81.955 -34.956 -29.266 1.00 60.22 95 ARG A N 1
ATOM 718 C CA . ARG A 1 95 ? 82.841 -35.523 -30.294 1.00 60.22 95 ARG A CA 1
ATOM 719 C C . ARG A 1 95 ? 83.395 -36.868 -29.814 1.00 60.22 95 ARG A C 1
ATOM 721 O O . ARG A 1 95 ? 83.893 -36.954 -28.695 1.00 60.22 95 ARG A O 1
ATOM 728 N N . ARG A 1 96 ? 83.274 -37.879 -30.677 1.00 65.12 96 ARG A N 1
ATOM 729 C CA . ARG A 1 96 ? 84.123 -39.077 -30.685 1.00 65.12 96 ARG A CA 1
ATOM 730 C C . ARG A 1 96 ? 85.500 -38.733 -31.234 1.00 65.12 96 ARG A C 1
ATOM 732 O O . ARG A 1 96 ? 85.561 -37.797 -32.066 1.00 65.12 96 ARG A O 1
#

Radius of gyration: 33.41 Å; chains: 1; bounding box: 98×50×49 Å

Sequence (96 aa):
MSRRRARFGRIDPWCLLAAVPLVCVAALLIALAQPVAGVVVLVPAALVPVFDAWANRPSPAPPRPRPVRRRQPGCVPGRAPARPRPVPVTRYPPRR

Organism: NCBI:txid2945988

Foldseek 3Di:
DPPPQDQWADQDPVLCVVLVVLLVVLVVCVVVVNNVVSVVSNVVSVVSRRVRRNVNRPDPPDPPPPPPVPPPDDDPPPDDPDDDDDDDPDDDDDDD

pLDDT: mean 72.78, std 15.05, range [40.03, 95.88]